Protein AF-A0A7K0N9W3-F1 (afdb_monomer_lite)

pLDDT: mean 72.14, std 17.43, range [42.66, 93.56]

Sequence (81 aa):
MTTDTTQTATTAEHAENHAENHGMSNAGYVRIAAILAAITALEVSTVYVDFGPLFLPALLIMMAVKFIMVVSYFMHLKFDN

Radius of gyration: 26.91 Å; chains: 1; bounding box: 56×26×83 Å

Secondary structure (DSSP, 8-state):
----------------------S--THHHHHHHHHHHHHHHHHHHHTTS--GGGHHHHHHHHHHHHHHHIIIIISSSS---

Foldseek 3Di:
DDDDDDDDPDDPDPDDPPPPPPDPDVVVLVVLVVVLVVLVVVLVVCVVPPPDPVNVVVNVVSVVVSVCSCCCRVVCVVDPD

Structure (mmCIF, N/CA/C/O backbone):
data_AF-A0A7K0N9W3-F1
#
_entry.id   AF-A0A7K0N9W3-F1
#
loop_
_atom_site.group_PDB
_atom_site.id
_atom_site.type_symbol
_atom_site.label_atom_id
_atom_site.label_alt_id
_atom_site.label_comp_id
_atom_site.label_asym_id
_atom_site.label_entity_id
_atom_site.label_seq_id
_atom_site.pdbx_PDB_ins_code
_atom_site.Cartn_x
_atom_site.Cartn_y
_atom_site.Cartn_z
_atom_site.occupancy
_atom_site.B_iso_or_equiv
_atom_site.auth_seq_id
_atom_site.auth_comp_id
_atom_site.auth_asym_id
_atom_site.auth_atom_id
_atom_site.pdbx_PDB_model_num
ATOM 1 N N . MET A 1 1 ? 40.010 -3.298 -66.289 1.00 42.66 1 MET A N 1
ATOM 2 C CA . MET A 1 1 ? 39.813 -2.749 -64.931 1.00 42.66 1 MET A CA 1
ATOM 3 C C . MET A 1 1 ? 38.358 -3.018 -64.564 1.00 42.66 1 MET A C 1
ATOM 5 O O . MET A 1 1 ? 37.514 -2.891 -65.438 1.00 42.66 1 MET A O 1
ATOM 9 N N . THR A 1 2 ? 38.142 -3.570 -63.376 1.00 45.22 2 THR A N 1
ATOM 10 C CA . THR A 1 2 ? 37.226 -4.675 -63.027 1.00 45.22 2 THR A CA 1
ATOM 11 C C . THR A 1 2 ? 35.721 -4.370 -63.043 1.00 45.22 2 THR A C 1
ATOM 13 O O . THR A 1 2 ? 35.277 -3.342 -62.551 1.00 45.22 2 THR A O 1
ATOM 16 N N . THR A 1 3 ? 34.947 -5.313 -63.587 1.00 51.69 3 THR A N 1
ATOM 17 C CA . THR A 1 3 ? 33.506 -5.518 -63.366 1.00 51.69 3 THR A CA 1
ATOM 18 C C . THR A 1 3 ? 33.277 -6.169 -62.002 1.00 51.69 3 THR A C 1
ATOM 20 O O . THR A 1 3 ? 33.613 -7.340 -61.838 1.00 51.69 3 THR A O 1
ATOM 23 N N . ASP A 1 4 ? 32.661 -5.459 -61.057 1.00 48.12 4 ASP A N 1
ATOM 24 C CA . ASP A 1 4 ? 32.170 -6.036 -59.800 1.00 48.12 4 ASP A CA 1
ATOM 25 C C . ASP A 1 4 ? 30.706 -6.462 -59.954 1.00 48.12 4 ASP A C 1
ATOM 27 O O . ASP A 1 4 ? 29.761 -5.708 -59.733 1.00 48.12 4 ASP A O 1
ATOM 31 N N . THR A 1 5 ? 30.522 -7.709 -60.381 1.00 60.66 5 THR A N 1
ATOM 32 C CA . THR A 1 5 ? 29.300 -8.473 -60.125 1.00 60.66 5 THR A CA 1
ATOM 33 C C . THR A 1 5 ? 29.652 -9.546 -59.109 1.00 60.66 5 THR A C 1
ATOM 35 O O . THR A 1 5 ? 30.292 -10.536 -59.445 1.00 60.66 5 THR A O 1
ATOM 38 N N . THR A 1 6 ? 29.233 -9.370 -57.859 1.00 52.94 6 THR A N 1
ATOM 39 C CA . THR A 1 6 ? 29.032 -10.477 -56.911 1.00 52.94 6 THR A CA 1
ATOM 40 C C . THR A 1 6 ? 27.854 -10.119 -56.010 1.00 52.94 6 THR A C 1
ATOM 42 O O . THR A 1 6 ? 27.980 -9.808 -54.833 1.00 52.94 6 THR A O 1
ATOM 45 N N . GLN A 1 7 ? 26.667 -10.142 -56.611 1.00 60.31 7 GLN A N 1
ATOM 46 C CA . GLN A 1 7 ? 25.444 -10.493 -55.908 1.00 60.31 7 GLN A CA 1
ATOM 47 C C . GLN A 1 7 ? 25.334 -12.015 -56.018 1.00 60.31 7 GLN A C 1
ATOM 49 O O . GLN A 1 7 ? 25.017 -12.506 -57.094 1.00 60.31 7 GLN A O 1
ATOM 54 N N . THR A 1 8 ? 25.693 -12.745 -54.959 1.00 49.34 8 THR A N 1
ATOM 55 C CA . THR A 1 8 ? 25.146 -14.055 -54.536 1.00 49.34 8 THR A CA 1
ATOM 56 C C . THR A 1 8 ? 25.977 -14.539 -53.344 1.00 49.34 8 THR A C 1
ATOM 58 O O . THR A 1 8 ? 26.964 -15.250 -53.494 1.00 49.34 8 THR A O 1
ATOM 61 N N . ALA A 1 9 ? 25.557 -14.147 -52.147 1.00 50.66 9 ALA A N 1
ATOM 62 C CA . ALA A 1 9 ? 25.770 -14.919 -50.929 1.00 50.66 9 ALA A CA 1
ATOM 63 C C . ALA A 1 9 ? 24.426 -14.917 -50.193 1.00 50.66 9 ALA A C 1
ATOM 65 O O . ALA A 1 9 ? 24.138 -14.096 -49.329 1.00 50.66 9 ALA A O 1
ATOM 66 N N . THR A 1 10 ? 23.545 -15.777 -50.694 1.00 47.97 10 THR A N 1
ATOM 67 C CA . THR A 1 10 ? 22.249 -16.130 -50.125 1.00 47.97 10 THR A CA 1
ATOM 68 C C . THR A 1 10 ? 22.429 -16.684 -48.711 1.00 47.97 10 THR A C 1
ATOM 70 O O . THR A 1 10 ? 23.100 -17.691 -48.524 1.00 47.97 10 THR A O 1
ATOM 73 N N . THR A 1 11 ? 21.767 -16.034 -47.755 1.00 53.16 11 THR A N 1
ATOM 74 C CA . THR A 1 11 ? 20.971 -16.669 -46.691 1.00 53.16 11 THR A CA 1
ATOM 75 C C . THR A 1 11 ? 21.633 -17.788 -45.882 1.00 53.16 11 THR A C 1
ATOM 77 O O . THR A 1 11 ? 21.297 -18.959 -46.019 1.00 53.16 11 THR A O 1
ATOM 80 N N . ALA A 1 12 ? 22.484 -17.394 -44.944 1.00 50.81 12 ALA A N 1
ATOM 81 C CA . ALA A 1 12 ? 22.675 -18.037 -43.644 1.00 50.81 12 ALA A CA 1
ATOM 82 C C . ALA A 1 12 ? 23.434 -16.995 -42.822 1.00 50.81 12 ALA A C 1
ATOM 84 O O . ALA A 1 12 ? 24.604 -16.771 -43.070 1.00 50.81 12 ALA A O 1
ATOM 85 N N . GLU A 1 13 ? 22.761 -16.102 -42.106 1.00 44.50 13 GLU A N 1
ATOM 86 C CA . GLU A 1 13 ? 22.722 -16.165 -40.643 1.00 44.50 13 GLU A CA 1
ATOM 87 C C . GLU A 1 13 ? 21.651 -15.168 -40.155 1.00 44.50 13 GLU A C 1
ATOM 89 O O . GLU A 1 13 ? 21.938 -14.083 -39.666 1.00 44.50 13 GLU A O 1
ATOM 94 N N . HIS A 1 14 ? 20.370 -15.517 -40.305 1.00 46.56 14 HIS A N 1
ATOM 95 C CA . HIS A 1 14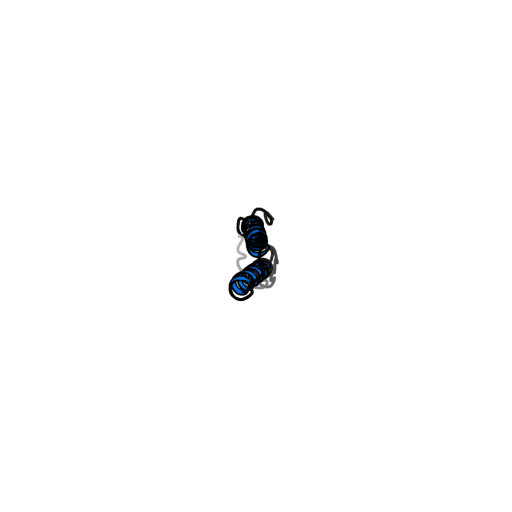 ? 19.303 -14.917 -39.490 1.00 46.56 14 HIS A CA 1
ATOM 96 C C . HIS A 1 14 ? 19.092 -15.789 -38.248 1.00 46.56 14 HIS A C 1
ATOM 98 O O . HIS A 1 14 ? 18.013 -16.325 -38.005 1.00 46.56 14 HIS A O 1
ATOM 104 N N . ALA A 1 15 ? 20.179 -16.044 -37.529 1.00 51.00 15 ALA A N 1
ATOM 105 C CA . ALA A 1 15 ? 20.194 -17.006 -36.443 1.00 51.00 15 ALA A CA 1
ATOM 106 C C . ALA A 1 15 ? 21.051 -16.521 -35.284 1.00 51.00 15 ALA A C 1
ATOM 108 O O . ALA A 1 15 ? 21.778 -17.315 -34.719 1.00 51.00 15 ALA A O 1
ATOM 109 N N . GLU A 1 16 ? 20.913 -15.261 -34.877 1.00 47.84 16 GLU A N 1
ATOM 110 C CA . GLU A 1 16 ? 21.220 -14.904 -33.495 1.00 47.84 16 GLU A CA 1
ATOM 111 C C . GLU A 1 16 ? 20.062 -14.103 -32.918 1.00 47.84 16 GLU A C 1
ATOM 113 O O . GLU A 1 16 ? 19.911 -12.897 -33.105 1.00 47.84 16 GLU A O 1
ATOM 118 N N . ASN A 1 17 ? 19.214 -14.863 -32.223 1.00 48.00 17 ASN A N 1
ATOM 119 C CA . ASN A 1 17 ? 18.373 -14.403 -31.136 1.00 48.00 17 ASN A CA 1
ATOM 120 C C . ASN A 1 17 ? 19.257 -13.664 -30.123 1.00 48.00 17 ASN A C 1
ATOM 122 O O . ASN A 1 17 ? 19.641 -14.227 -29.099 1.00 48.00 17 ASN A O 1
ATOM 126 N N . HIS A 1 18 ? 19.551 -12.394 -30.376 1.00 49.62 18 HIS A N 1
ATOM 127 C CA . HIS A 1 18 ? 19.935 -11.487 -29.310 1.00 49.62 18 HIS A CA 1
ATOM 128 C C . HIS A 1 18 ? 18.668 -11.178 -28.515 1.00 49.62 18 HIS A C 1
ATOM 130 O O . HIS A 1 18 ? 17.988 -10.169 -28.691 1.00 49.62 18 HIS A O 1
ATOM 136 N N . ALA A 1 19 ? 18.338 -12.143 -27.656 1.00 50.31 19 ALA A N 1
ATOM 137 C CA . ALA A 1 19 ? 17.507 -11.995 -26.482 1.00 50.31 19 ALA A CA 1
ATOM 138 C C . ALA A 1 19 ? 18.200 -11.016 -25.525 1.00 50.31 19 ALA A C 1
ATOM 140 O O . ALA A 1 19 ? 18.677 -11.385 -24.454 1.00 50.31 19 ALA A O 1
ATOM 141 N N . GLU A 1 20 ? 18.281 -9.755 -25.928 1.00 50.22 20 GLU A N 1
ATOM 142 C CA . GLU A 1 20 ? 18.636 -8.675 -25.032 1.00 50.22 20 GLU A CA 1
ATOM 143 C C . GLU A 1 20 ? 17.441 -8.461 -24.106 1.00 50.22 20 GLU A C 1
ATOM 145 O O . GLU A 1 20 ? 16.454 -7.803 -24.428 1.00 50.22 20 GLU A O 1
ATOM 150 N N . ASN A 1 21 ? 17.526 -9.089 -22.935 1.00 49.00 21 ASN A N 1
ATOM 151 C CA . ASN A 1 21 ? 16.668 -8.893 -21.769 1.00 49.00 21 ASN A CA 1
ATOM 152 C C . ASN A 1 21 ? 16.875 -7.475 -21.175 1.00 49.00 21 ASN A C 1
ATOM 154 O O . ASN A 1 21 ? 17.059 -7.301 -19.973 1.00 49.00 21 ASN A O 1
ATOM 158 N N . HIS A 1 22 ? 16.899 -6.447 -22.026 1.00 50.41 22 HIS A N 1
ATOM 159 C CA . HIS A 1 22 ? 17.095 -5.048 -21.663 1.00 50.41 22 HIS A CA 1
ATOM 160 C C . HIS A 1 22 ? 15.739 -4.385 -21.436 1.00 50.41 22 HIS A C 1
ATOM 162 O O . HIS A 1 22 ? 15.146 -3.751 -22.303 1.00 50.41 22 HIS A O 1
ATOM 168 N N . GLY A 1 23 ? 15.232 -4.582 -20.231 1.00 49.41 23 GLY A N 1
ATOM 169 C CA . GLY A 1 23 ? 14.030 -3.944 -19.730 1.00 49.41 23 GLY A CA 1
ATOM 170 C C . GLY A 1 23 ? 13.606 -4.707 -18.499 1.00 49.41 23 GLY A C 1
ATOM 171 O O . GLY A 1 23 ? 13.306 -5.895 -18.586 1.00 49.41 23 GLY A O 1
ATOM 172 N N . MET A 1 24 ? 13.637 -4.055 -17.341 1.00 52.59 24 MET A N 1
ATOM 173 C CA . MET A 1 24 ? 13.097 -4.604 -16.104 1.00 52.59 24 MET A CA 1
ATOM 174 C C . MET A 1 24 ? 11.737 -5.243 -16.396 1.00 52.59 24 MET A C 1
ATOM 176 O O . MET A 1 24 ? 10.783 -4.545 -16.730 1.00 52.59 24 MET A O 1
ATOM 180 N N . SER A 1 25 ? 11.691 -6.578 -16.369 1.00 55.72 25 SER A N 1
ATOM 181 C CA . SER A 1 25 ? 10.560 -7.348 -16.882 1.00 55.72 25 SER A CA 1
ATOM 182 C C . SER A 1 25 ? 9.258 -6.817 -16.290 1.00 55.72 25 SER A C 1
ATOM 184 O O . SER A 1 25 ? 9.168 -6.635 -15.074 1.00 55.72 25 SER A O 1
ATOM 186 N N . ASN A 1 26 ? 8.238 -6.617 -17.129 1.00 61.25 26 ASN A N 1
ATOM 187 C CA . ASN A 1 26 ? 6.868 -6.249 -16.743 1.00 61.25 26 ASN A CA 1
ATOM 188 C C . ASN A 1 26 ? 6.366 -7.009 -15.494 1.00 61.25 26 ASN A C 1
ATOM 190 O O . ASN A 1 26 ? 5.567 -6.492 -14.715 1.00 61.25 26 ASN A O 1
ATOM 194 N N . ALA A 1 27 ? 6.884 -8.220 -15.262 1.00 66.25 27 ALA A N 1
ATOM 195 C CA . ALA A 1 27 ? 6.670 -9.023 -14.064 1.00 66.25 27 ALA A CA 1
ATOM 196 C C . ALA A 1 27 ? 6.958 -8.294 -12.731 1.00 66.25 27 ALA A C 1
ATOM 198 O O . ALA A 1 27 ? 6.249 -8.528 -11.751 1.00 66.25 27 ALA A O 1
ATOM 199 N N . GLY A 1 28 ? 7.955 -7.404 -12.671 1.00 76.12 28 GLY A N 1
ATOM 200 C CA . GLY A 1 28 ? 8.273 -6.612 -11.478 1.00 76.12 28 GLY A CA 1
ATOM 201 C C . GLY A 1 28 ? 7.134 -5.664 -11.105 1.00 76.12 28 GLY A C 1
ATOM 202 O O . GLY A 1 28 ? 6.624 -5.714 -9.984 1.00 76.12 28 GLY A O 1
ATOM 203 N N . TYR A 1 29 ? 6.666 -4.877 -12.076 1.00 75.00 29 TYR A N 1
ATOM 204 C CA . TYR A 1 29 ? 5.531 -3.963 -11.919 1.00 75.00 29 TYR A CA 1
ATOM 205 C C . TYR A 1 29 ? 4.240 -4.693 -11.544 1.00 75.00 29 TYR A C 1
ATOM 207 O O . TYR A 1 29 ? 3.531 -4.259 -10.638 1.00 75.00 29 TYR A O 1
ATOM 215 N N . VAL A 1 30 ? 3.966 -5.844 -12.166 1.00 80.94 30 VAL A N 1
ATOM 216 C CA . VAL A 1 30 ? 2.801 -6.681 -11.826 1.00 80.94 30 VAL A CA 1
ATOM 217 C C . VAL A 1 30 ? 2.866 -7.159 -10.372 1.00 80.94 30 VAL A C 1
ATOM 219 O O . VAL A 1 30 ? 1.853 -7.154 -9.672 1.00 80.94 30 VAL A O 1
ATOM 222 N N . ARG A 1 31 ? 4.056 -7.511 -9.872 1.00 82.12 31 ARG A N 1
ATOM 223 C CA . ARG A 1 31 ? 4.239 -7.917 -8.472 1.00 82.12 31 ARG A CA 1
ATOM 224 C C . AR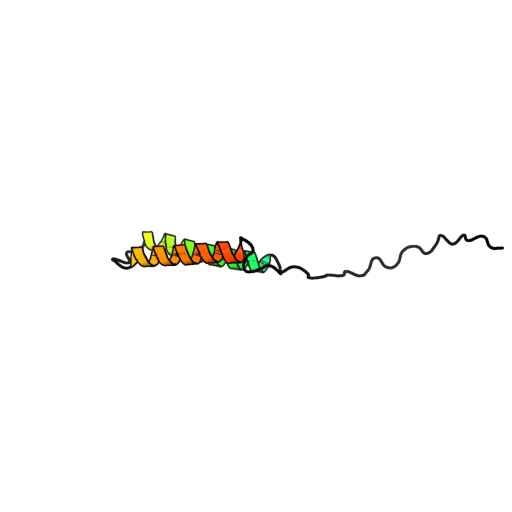G A 1 31 ? 3.964 -6.771 -7.498 1.00 82.12 31 ARG A C 1
ATOM 226 O O . ARG A 1 31 ? 3.328 -6.985 -6.470 1.00 82.12 31 ARG A O 1
ATOM 233 N N . ILE A 1 32 ? 4.401 -5.558 -7.829 1.00 85.12 32 ILE A N 1
ATOM 234 C CA . ILE A 1 32 ? 4.130 -4.353 -7.030 1.00 85.12 32 ILE A CA 1
ATOM 235 C C . ILE A 1 32 ? 2.635 -4.015 -7.057 1.00 85.12 32 ILE A C 1
ATOM 237 O O . ILE A 1 32 ? 2.053 -3.733 -6.009 1.00 85.12 32 ILE A O 1
ATOM 241 N N . ALA A 1 33 ? 1.991 -4.126 -8.222 1.00 84.62 33 ALA A N 1
ATOM 242 C CA . ALA A 1 33 ? 0.546 -3.955 -8.364 1.00 84.62 33 ALA A CA 1
ATOM 243 C C . ALA A 1 33 ? -0.229 -4.940 -7.474 1.00 84.62 33 ALA A C 1
ATOM 245 O O . ALA A 1 33 ? -1.174 -4.548 -6.792 1.00 84.62 33 ALA A O 1
ATOM 246 N N . ALA A 1 34 ? 0.204 -6.205 -7.427 1.00 89.12 34 ALA A N 1
ATOM 247 C CA . ALA A 1 34 ? -0.405 -7.230 -6.583 1.00 89.12 34 ALA A CA 1
ATOM 248 C C . ALA A 1 34 ? -0.282 -6.907 -5.082 1.00 89.12 34 ALA A C 1
ATOM 250 O O . ALA A 1 34 ? -1.240 -7.094 -4.334 1.00 89.12 34 ALA A O 1
ATOM 251 N N . ILE A 1 35 ? 0.861 -6.372 -4.637 1.00 89.56 35 ILE A N 1
ATOM 252 C CA . ILE A 1 35 ? 1.047 -5.921 -3.246 1.00 89.56 35 ILE A CA 1
ATOM 253 C C . ILE A 1 35 ? 0.106 -4.751 -2.929 1.00 89.56 35 ILE A C 1
ATOM 255 O O . ILE A 1 35 ? -0.571 -4.763 -1.903 1.00 89.56 35 ILE A O 1
ATOM 259 N N . LEU A 1 36 ? 0.009 -3.768 -3.825 1.00 90.44 36 LEU A N 1
ATOM 260 C CA . LEU A 1 36 ? -0.917 -2.635 -3.702 1.00 90.44 36 LEU A CA 1
ATOM 261 C C . LEU A 1 36 ? -2.382 -3.085 -3.618 1.00 90.44 36 LEU A C 1
ATOM 263 O O . LEU A 1 36 ? -3.149 -2.572 -2.796 1.00 90.44 36 LEU A O 1
ATOM 267 N N . ALA A 1 37 ? -2.761 -4.075 -4.426 1.00 89.69 37 ALA A N 1
ATOM 268 C CA . ALA A 1 37 ? -4.084 -4.682 -4.382 1.00 89.69 37 ALA A CA 1
ATOM 269 C C . ALA A 1 37 ? -4.336 -5.387 -3.040 1.00 89.69 37 ALA A C 1
ATOM 271 O O . ALA A 1 37 ? -5.390 -5.187 -2.443 1.00 89.69 37 ALA A O 1
ATOM 272 N N . ALA A 1 38 ? -3.360 -6.135 -2.516 1.00 93.56 38 ALA A N 1
ATOM 273 C CA . ALA A 1 38 ? -3.469 -6.789 -1.211 1.00 93.56 38 ALA A CA 1
ATOM 274 C C . ALA A 1 38 ? -3.620 -5.779 -0.059 1.00 93.56 38 ALA A C 1
ATOM 276 O O . ALA A 1 38 ? -4.467 -5.966 0.813 1.00 93.56 38 ALA A O 1
ATOM 277 N N . ILE A 1 39 ? -2.864 -4.676 -0.081 1.00 91.25 39 ILE A N 1
ATOM 278 C CA . ILE A 1 39 ? -3.005 -3.579 0.892 1.00 91.25 39 ILE A CA 1
ATOM 279 C C . ILE A 1 39 ? -4.410 -2.965 0.814 1.00 91.25 39 ILE A C 1
ATOM 281 O O . ILE A 1 39 ? -5.023 -2.664 1.834 1.00 91.25 39 ILE A O 1
ATOM 285 N N . THR A 1 40 ? -4.947 -2.805 -0.395 1.00 91.44 40 THR A N 1
ATOM 286 C CA . THR A 1 40 ? -6.303 -2.277 -0.600 1.00 91.44 40 THR A CA 1
ATOM 287 C C . THR A 1 40 ? -7.376 -3.264 -0.136 1.00 91.44 40 THR A C 1
ATOM 289 O O . THR A 1 40 ? -8.356 -2.851 0.469 1.00 91.44 40 THR A O 1
ATOM 292 N N . ALA A 1 41 ? -7.183 -4.568 -0.332 1.00 90.75 41 ALA A N 1
ATOM 293 C CA . ALA A 1 41 ? -8.079 -5.588 0.210 1.00 90.75 41 ALA A CA 1
ATOM 294 C C . ALA A 1 41 ? -8.057 -5.609 1.748 1.00 90.75 41 ALA A C 1
ATOM 296 O O . ALA A 1 41 ? -9.111 -5.718 2.371 1.00 90.75 41 ALA A O 1
ATOM 297 N N . LEU A 1 42 ? -6.879 -5.444 2.360 1.00 89.25 42 LEU A N 1
ATOM 298 C CA . LEU A 1 42 ? -6.745 -5.265 3.808 1.00 89.25 42 LEU A CA 1
ATOM 299 C C . LEU A 1 42 ? -7.487 -4.016 4.286 1.00 89.25 42 LEU A C 1
ATOM 301 O O . LEU A 1 42 ? -8.193 -4.085 5.285 1.00 89.25 42 LEU A O 1
ATOM 305 N N . GLU A 1 43 ? -7.402 -2.906 3.560 1.00 88.50 43 GLU A N 1
ATOM 306 C CA . GLU A 1 43 ? -8.181 -1.707 3.873 1.00 88.50 43 GLU A CA 1
ATOM 307 C C . GLU A 1 43 ? -9.690 -1.957 3.797 1.00 88.50 43 GLU A C 1
ATOM 309 O O . GLU A 1 43 ? -10.427 -1.617 4.713 1.00 88.50 43 GLU A O 1
ATOM 314 N N . VAL A 1 44 ? -10.166 -2.615 2.742 1.00 89.00 44 VAL A N 1
ATOM 315 C CA . VAL A 1 44 ? -11.582 -2.984 2.647 1.00 89.00 44 VAL A CA 1
ATOM 316 C C . VAL A 1 44 ? -11.962 -3.951 3.771 1.00 89.00 44 VAL A C 1
ATOM 318 O O . VAL A 1 44 ? -13.078 -3.899 4.262 1.00 89.00 44 VAL A O 1
ATOM 321 N N . SER A 1 45 ? -11.055 -4.799 4.256 1.00 86.19 45 SER A N 1
ATOM 322 C CA . SER A 1 45 ? -11.345 -5.646 5.419 1.00 86.19 45 SER A CA 1
ATOM 323 C C . SER A 1 45 ? -11.520 -4.843 6.713 1.00 86.19 45 SER A C 1
ATOM 325 O O . SER A 1 45 ? -12.264 -5.279 7.591 1.00 86.19 45 SER A O 1
ATOM 327 N N . THR A 1 46 ? -10.920 -3.650 6.828 1.00 85.50 46 THR A N 1
ATOM 328 C CA . THR A 1 46 ? -11.066 -2.829 8.037 1.00 85.50 46 THR A CA 1
ATOM 329 C C . THR A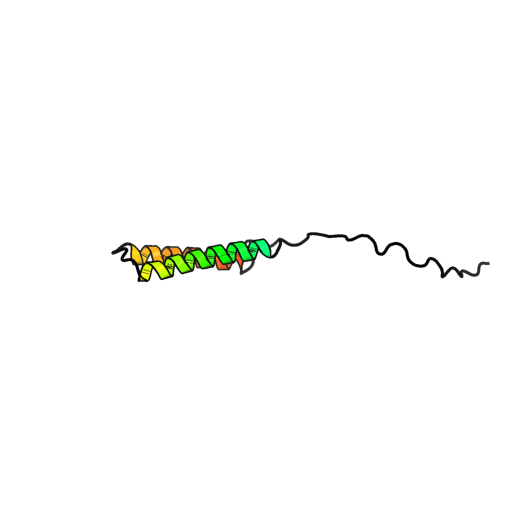 1 46 ? -12.429 -2.174 8.177 1.00 85.50 46 THR A C 1
ATOM 331 O O . THR A 1 46 ? -12.802 -1.848 9.295 1.00 85.50 46 THR A O 1
ATOM 334 N N . VAL A 1 47 ? -13.232 -2.056 7.114 1.00 81.56 47 VAL A N 1
ATOM 335 C CA . VAL A 1 47 ? -14.655 -1.691 7.275 1.00 81.56 47 VAL A CA 1
ATOM 336 C C . VAL A 1 47 ? -15.514 -2.844 7.801 1.00 81.56 47 VAL A C 1
ATOM 338 O O . VAL A 1 47 ? -16.610 -2.597 8.293 1.00 81.56 47 VAL A O 1
ATOM 341 N N . TYR A 1 48 ? -15.028 -4.089 7.746 1.00 84.06 48 TYR A N 1
ATOM 342 C CA . TYR A 1 48 ? -15.724 -5.253 8.312 1.00 84.06 48 TYR A CA 1
ATOM 343 C C . TYR A 1 48 ? -15.274 -5.599 9.737 1.00 84.06 48 TYR A C 1
ATOM 345 O O . TYR A 1 48 ? -15.968 -6.344 10.427 1.00 84.06 48 TYR A O 1
ATOM 353 N N . VAL A 1 49 ? -14.125 -5.085 10.183 1.00 83.44 49 VAL A N 1
ATOM 354 C CA . VAL A 1 49 ? -13.533 -5.381 11.493 1.00 83.44 49 VAL A CA 1
ATOM 355 C C . VAL A 1 49 ? -13.371 -4.085 12.277 1.00 83.44 49 VAL A C 1
ATOM 357 O O . VAL A 1 49 ? -12.740 -3.148 11.803 1.00 83.44 49 VAL A O 1
ATOM 360 N N . ASP A 1 50 ? -13.906 -4.032 13.495 1.00 83.56 50 ASP A N 1
ATOM 361 C CA . ASP A 1 50 ? -13.842 -2.822 14.312 1.00 83.56 50 ASP A CA 1
ATOM 362 C C . ASP A 1 50 ? -12.486 -2.706 15.032 1.00 83.56 50 ASP A C 1
ATOM 364 O O . ASP A 1 50 ? -12.169 -3.470 15.945 1.00 83.56 50 ASP A O 1
ATOM 368 N N . PHE A 1 51 ? -11.663 -1.751 14.591 1.00 77.00 51 PHE A N 1
ATOM 369 C CA . PHE A 1 51 ? -10.337 -1.465 15.155 1.00 77.00 51 PHE A CA 1
ATOM 370 C C . PHE A 1 51 ? -10.357 -0.327 16.192 1.00 77.00 51 PHE A C 1
ATOM 372 O O . PHE A 1 51 ? -9.301 0.084 16.691 1.00 77.00 51 PHE A O 1
ATOM 379 N N . GLY A 1 52 ? -11.540 0.198 16.530 1.00 85.94 52 GLY A N 1
ATOM 380 C CA . GLY A 1 52 ? -11.693 1.260 17.520 1.00 85.94 52 GLY A CA 1
ATOM 381 C C . GLY A 1 52 ? -10.935 2.549 17.146 1.00 85.94 52 GLY A C 1
ATOM 382 O O . GLY A 1 52 ? -10.830 2.892 15.967 1.00 85.94 52 GLY A O 1
ATOM 383 N N . PRO A 1 53 ? -10.363 3.288 18.118 1.00 87.19 53 PRO A N 1
ATOM 384 C CA . PRO A 1 53 ? -9.722 4.591 17.878 1.00 87.19 53 PRO A CA 1
ATOM 385 C C . PRO A 1 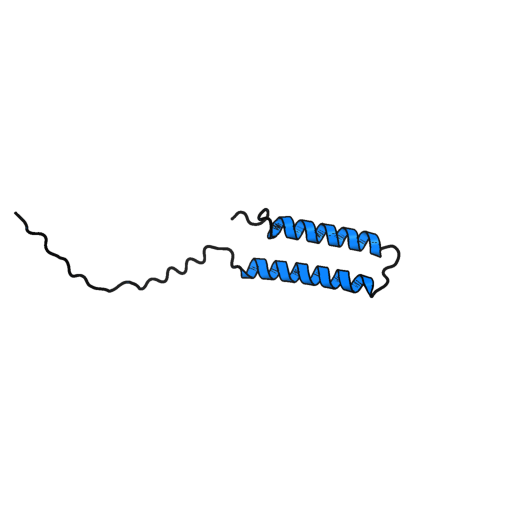53 ? -8.517 4.557 16.925 1.00 87.19 53 PRO A C 1
ATOM 387 O O . PRO A 1 53 ? -8.138 5.587 16.369 1.00 87.19 53 PRO A O 1
ATOM 390 N N . LEU A 1 54 ? -7.902 3.383 16.740 1.00 83.88 54 LEU A N 1
ATOM 391 C CA . LEU A 1 54 ? -6.754 3.177 15.852 1.00 83.88 54 LEU A CA 1
ATOM 392 C C . LEU A 1 54 ? -7.149 3.004 14.378 1.00 83.88 54 LEU A C 1
ATOM 394 O O . LEU A 1 54 ? -6.280 3.090 13.512 1.00 83.88 54 LEU A O 1
ATOM 398 N N . PHE A 1 55 ? -8.436 2.819 14.076 1.00 85.31 55 PHE A N 1
ATOM 399 C CA . PHE A 1 55 ? -8.948 2.662 12.713 1.00 85.31 55 PHE A CA 1
ATOM 400 C C . PHE A 1 55 ? -8.560 3.836 11.804 1.00 85.31 55 PHE A C 1
ATOM 402 O O . PHE A 1 55 ? -7.958 3.655 10.747 1.00 85.31 55 PHE A O 1
ATOM 409 N N . LEU A 1 56 ? -8.851 5.056 12.255 1.00 87.88 56 LE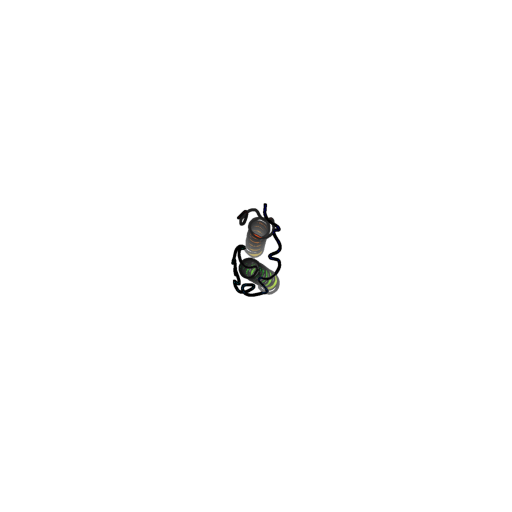U A N 1
ATOM 410 C CA . LEU A 1 56 ? -8.633 6.286 11.497 1.00 87.88 56 LEU A CA 1
ATOM 411 C C . LEU A 1 56 ? -7.142 6.546 11.193 1.00 87.88 56 LEU A C 1
ATOM 413 O O . LEU A 1 56 ? -6.806 6.741 10.022 1.00 87.88 56 LEU A O 1
ATOM 417 N N . PRO A 1 57 ? -6.215 6.503 12.176 1.00 87.94 57 PRO A N 1
ATOM 418 C CA . PRO A 1 57 ? -4.793 6.667 11.882 1.00 87.94 57 PRO A CA 1
ATOM 419 C C . PRO A 1 57 ? -4.219 5.512 11.048 1.00 87.94 57 PRO A C 1
ATOM 421 O O . PRO A 1 57 ? -3.382 5.763 10.182 1.00 87.94 57 PRO A O 1
ATOM 424 N N . ALA A 1 58 ? -4.678 4.268 11.239 1.00 87.31 58 ALA A N 1
ATOM 425 C CA . ALA A 1 58 ? -4.229 3.134 10.430 1.00 87.31 58 ALA A CA 1
ATOM 426 C C . ALA A 1 58 ? -4.625 3.283 8.950 1.00 87.31 58 ALA A C 1
ATOM 428 O O . ALA A 1 58 ? -3.790 3.057 8.071 1.00 87.31 58 ALA A O 1
ATOM 429 N N . LEU A 1 59 ? -5.855 3.729 8.669 1.00 88.88 59 LEU A N 1
ATOM 430 C CA . LEU A 1 59 ? -6.307 4.043 7.309 1.00 88.88 59 LEU A CA 1
ATOM 431 C C . LEU A 1 59 ? -5.477 5.158 6.669 1.00 88.88 59 LEU A C 1
ATOM 433 O O . LEU A 1 59 ? -5.072 5.051 5.511 1.00 88.88 59 LEU A O 1
ATOM 437 N N . LEU A 1 60 ? -5.174 6.208 7.433 1.00 90.69 60 LEU A N 1
ATOM 438 C CA . LEU A 1 60 ? -4.398 7.350 6.952 1.00 90.69 60 LEU A CA 1
ATOM 439 C C . LEU A 1 60 ? -2.965 6.933 6.577 1.00 90.69 60 LEU A C 1
ATOM 441 O O . LEU A 1 60 ? -2.465 7.298 5.511 1.00 90.69 60 LEU A O 1
ATOM 445 N N . ILE A 1 61 ? -2.329 6.093 7.400 1.00 90.88 61 ILE A N 1
ATOM 446 C CA . ILE A 1 61 ? -1.004 5.526 7.108 1.00 90.88 61 ILE A CA 1
ATOM 447 C C . ILE A 1 61 ? -1.057 4.619 5.871 1.00 90.88 61 ILE A C 1
ATOM 449 O O . ILE A 1 61 ? -0.222 4.760 4.977 1.00 90.88 61 ILE A O 1
ATOM 453 N N . MET A 1 62 ? -2.044 3.723 5.775 1.00 88.06 62 MET A N 1
ATOM 454 C CA . MET A 1 62 ? -2.221 2.841 4.612 1.00 88.06 62 MET A CA 1
ATOM 455 C C . MET A 1 62 ? -2.411 3.636 3.312 1.00 88.06 62 MET A C 1
ATOM 457 O O . MET A 1 62 ? -1.850 3.269 2.277 1.00 88.06 62 MET A O 1
ATOM 461 N N . MET A 1 63 ? -3.137 4.757 3.357 1.00 91.00 63 MET A N 1
ATOM 462 C CA . MET A 1 63 ? -3.284 5.676 2.225 1.00 91.00 63 MET A CA 1
ATOM 463 C C . MET A 1 63 ? -1.963 6.323 1.817 1.00 91.00 63 MET A C 1
ATOM 465 O O . MET A 1 63 ? -1.616 6.304 0.634 1.00 91.00 63 MET A O 1
ATOM 469 N N . ALA A 1 64 ? -1.194 6.833 2.781 1.00 92.31 64 ALA A N 1
ATOM 470 C CA . ALA A 1 64 ? 0.117 7.418 2.514 1.00 92.31 64 ALA A CA 1
ATOM 471 C C . ALA A 1 64 ? 1.082 6.396 1.889 1.00 92.31 64 ALA A C 1
ATOM 473 O O . ALA A 1 64 ? 1.748 6.696 0.898 1.00 92.31 64 ALA A O 1
ATOM 474 N N . VAL A 1 65 ? 1.114 5.164 2.408 1.00 90.56 65 VAL A N 1
ATOM 475 C CA . VAL A 1 65 ? 1.948 4.076 1.868 1.00 90.56 65 VAL A CA 1
ATOM 476 C C . VAL A 1 65 ? 1.575 3.762 0.422 1.00 90.56 65 VAL A C 1
ATOM 478 O O . VAL A 1 65 ? 2.457 3.674 -0.434 1.00 90.56 65 VAL A O 1
ATOM 481 N N . LYS A 1 66 ? 0.278 3.631 0.122 1.00 87.19 66 LYS A N 1
ATOM 482 C CA . LYS A 1 66 ? -0.191 3.373 -1.244 1.00 87.19 66 LYS A CA 1
ATOM 483 C C . LYS A 1 66 ? 0.165 4.506 -2.191 1.00 87.19 66 LYS A C 1
ATOM 485 O O . LYS A 1 66 ? 0.667 4.244 -3.280 1.00 87.19 66 LYS A O 1
ATOM 490 N N . PHE A 1 67 ? -0.033 5.748 -1.761 1.00 89.06 67 PHE A N 1
ATOM 491 C CA . PHE A 1 67 ? 0.338 6.920 -2.543 1.00 89.06 67 PHE A CA 1
ATOM 492 C C . PHE A 1 67 ? 1.838 6.932 -2.868 1.00 89.06 67 PHE A C 1
ATOM 494 O O . PHE A 1 67 ? 2.210 7.053 -4.033 1.00 89.06 67 PHE A O 1
ATOM 501 N N . ILE A 1 68 ? 2.701 6.709 -1.869 1.00 87.69 68 ILE A N 1
ATOM 502 C CA . ILE A 1 68 ? 4.156 6.654 -2.067 1.00 87.69 68 ILE A CA 1
ATOM 503 C C . ILE A 1 68 ? 4.538 5.503 -3.000 1.00 87.69 68 ILE A C 1
ATOM 505 O O . ILE A 1 68 ? 5.367 5.707 -3.885 1.00 87.69 68 ILE A O 1
ATOM 509 N N . MET A 1 69 ? 3.939 4.314 -2.853 1.00 84.88 69 MET A N 1
ATOM 510 C CA . MET A 1 69 ? 4.189 3.199 -3.773 1.00 84.88 69 MET A CA 1
ATOM 511 C C . MET A 1 69 ? 3.771 3.541 -5.204 1.00 84.88 69 MET A C 1
ATOM 513 O O . MET A 1 69 ? 4.529 3.261 -6.128 1.00 84.88 69 MET A O 1
ATOM 517 N N . VAL A 1 70 ? 2.609 4.167 -5.406 1.00 86.62 70 VAL A N 1
ATOM 518 C CA . VAL A 1 70 ? 2.140 4.553 -6.744 1.00 86.62 70 VAL A CA 1
ATOM 519 C C . VAL A 1 70 ? 3.065 5.583 -7.379 1.00 86.62 70 VAL A C 1
ATOM 521 O O . VAL A 1 70 ? 3.510 5.396 -8.508 1.00 86.62 70 VAL A O 1
ATOM 524 N N . VAL A 1 71 ? 3.429 6.629 -6.643 1.00 85.69 71 VAL A N 1
ATOM 525 C CA . VAL A 1 71 ? 4.320 7.682 -7.144 1.00 85.69 71 VAL A CA 1
ATOM 526 C C . VAL A 1 71 ? 5.733 7.146 -7.412 1.00 85.69 71 VAL A C 1
ATOM 528 O O . VAL A 1 71 ? 6.346 7.459 -8.428 1.00 85.69 71 VAL A O 1
ATOM 531 N N . SER A 1 72 ? 6.236 6.277 -6.537 1.00 80.56 72 SER A N 1
ATOM 532 C CA . SER A 1 72 ? 7.552 5.657 -6.700 1.00 80.56 72 SER A CA 1
ATOM 533 C C . SER A 1 72 ? 7.578 4.709 -7.904 1.00 80.56 72 SER A C 1
ATOM 535 O O . SER A 1 72 ? 8.440 4.836 -8.764 1.00 80.56 72 SER A O 1
ATOM 537 N N . TYR A 1 73 ? 6.639 3.766 -7.992 1.00 76.38 73 TYR A N 1
ATOM 538 C CA . TYR A 1 73 ? 6.716 2.654 -8.945 1.00 76.38 73 TYR A CA 1
ATOM 539 C C . TYR A 1 73 ? 5.920 2.863 -10.238 1.00 76.38 73 TYR A C 1
ATOM 541 O O . TYR A 1 73 ? 6.365 2.409 -11.283 1.00 76.38 73 TYR A O 1
ATOM 549 N N . PHE A 1 74 ? 4.767 3.537 -10.196 1.00 74.31 74 PHE A N 1
ATOM 550 C CA . PHE A 1 74 ? 3.914 3.756 -11.374 1.00 74.31 74 PHE A CA 1
ATOM 551 C C . PHE A 1 74 ? 4.110 5.136 -12.016 1.00 74.31 74 PHE A C 1
ATOM 553 O O . PHE A 1 74 ? 3.915 5.258 -13.220 1.00 74.31 74 PHE A O 1
ATOM 560 N N . MET A 1 75 ? 4.535 6.158 -11.256 1.00 76.25 75 MET A N 1
ATOM 561 C CA . MET A 1 75 ? 4.935 7.465 -11.812 1.00 76.25 75 MET A CA 1
ATOM 562 C C . MET A 1 75 ? 6.437 7.574 -12.117 1.00 76.25 75 MET A C 1
ATOM 564 O O . MET A 1 75 ? 6.944 8.672 -12.306 1.00 76.25 75 MET A O 1
ATOM 568 N N . HIS A 1 76 ? 7.147 6.449 -12.242 1.00 63.31 76 HIS A N 1
ATOM 569 C CA . HIS A 1 76 ? 8.523 6.403 -12.761 1.00 63.31 76 HIS A CA 1
ATOM 570 C C . HIS A 1 76 ? 9.641 7.008 -11.872 1.00 63.31 76 HIS A C 1
ATOM 572 O O . HIS A 1 76 ? 10.780 7.071 -12.313 1.00 63.31 76 HIS A O 1
ATOM 578 N N . LEU A 1 77 ? 9.407 7.380 -10.603 1.00 64.00 77 LEU A N 1
ATOM 579 C CA . LEU A 1 77 ? 10.472 7.958 -9.748 1.00 64.00 77 LEU A CA 1
ATOM 580 C C . LEU A 1 77 ? 11.459 6.938 -9.139 1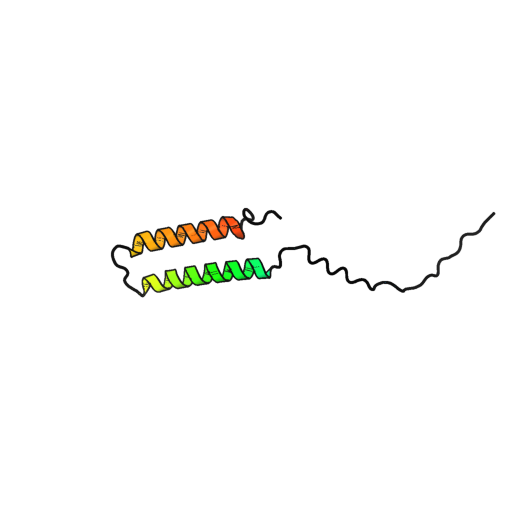.00 64.00 77 LEU A C 1
ATOM 582 O O . LEU A 1 77 ? 12.547 7.309 -8.706 1.00 64.00 77 LEU A O 1
ATOM 586 N N . LYS A 1 78 ? 11.078 5.662 -9.032 1.00 56.12 78 LYS A N 1
ATOM 587 C CA . LYS A 1 78 ? 11.893 4.574 -8.448 1.00 56.12 78 LYS A CA 1
ATOM 588 C C . LYS A 1 78 ? 12.622 3.756 -9.510 1.00 56.12 78 LYS A C 1
ATOM 590 O O . LYS A 1 78 ? 13.609 3.103 -9.185 1.00 56.12 78 LYS A O 1
ATOM 595 N N . PHE A 1 79 ? 12.123 3.799 -10.741 1.00 54.69 79 PHE A N 1
ATOM 596 C CA . PHE A 1 79 ? 12.690 3.139 -11.908 1.00 54.69 79 PHE A CA 1
ATOM 597 C C . PHE A 1 79 ? 12.784 4.153 -13.046 1.00 54.69 79 PHE A C 1
ATOM 599 O O . PHE A 1 79 ? 12.081 4.055 -14.047 1.00 54.69 79 PHE A O 1
ATOM 606 N N . ASP A 1 80 ? 13.650 5.144 -12.853 1.00 47.62 80 ASP A N 1
ATOM 607 C CA . ASP A 1 80 ? 14.429 5.640 -13.979 1.00 47.62 80 ASP A CA 1
ATOM 608 C C . ASP A 1 80 ? 15.627 4.687 -14.075 1.00 47.62 80 ASP A C 1
ATOM 610 O O . ASP A 1 80 ? 16.439 4.597 -13.148 1.00 47.62 80 ASP A O 1
ATOM 614 N N . ASN A 1 81 ? 15.623 3.853 -15.110 1.00 47.19 81 ASN A N 1
ATOM 615 C CA . ASN A 1 81 ? 16.681 2.904 -15.424 1.00 47.19 81 ASN A CA 1
ATOM 616 C C . ASN A 1 81 ? 17.194 3.211 -16.819 1.00 47.19 81 ASN A C 1
ATOM 618 O O . ASN A 1 81 ? 16.345 3.259 -17.736 1.00 47.19 81 ASN A O 1
#